Protein AF-A0A7J9ZCS3-F1 (afdb_monomer_lite)

Secondary structure (DSSP, 8-state):
--HHHHHHTGGGHHHHHHHHHHHHHHHHHHHHHT-HHHHHHHHHHHHHHHHTTSS-HHHHHHHHHHHHHHH--

Sequence (73 aa):
MGLFTGLLTLPLAPVRATAWIAEVVLEQAEREYYDPAVIRRQLAEVDEARDAGVITEEEAAELEQRLIERLMH

Structure (mmCIF, N/CA/C/O backbone):
data_AF-A0A7J9ZCS3-F1
#
_entry.id   AF-A0A7J9ZCS3-F1
#
loop_
_atom_site.group_PDB
_atom_site.id
_atom_site.type_symbol
_atom_site.label_atom_id
_atom_site.label_alt_id
_atom_site.label_comp_id
_atom_site.label_asym_id
_atom_site.label_entity_id
_atom_site.label_seq_id
_atom_site.pdbx_PDB_ins_code
_atom_site.Cartn_x
_atom_site.Cartn_y
_atom_site.Cartn_z
_atom_site.occupancy
_atom_site.B_iso_or_equiv
_atom_site.auth_seq_id
_atom_site.auth_comp_id
_atom_site.auth_asym_id
_atom_site.auth_atom_id
_atom_site.pdbx_PDB_model_num
ATOM 1 N N . MET A 1 1 ? 24.309 10.174 -27.491 1.00 59.72 1 MET A N 1
ATOM 2 C CA . MET A 1 1 ? 25.285 9.102 -27.190 1.00 59.72 1 MET A CA 1
ATOM 3 C C . MET A 1 1 ? 25.050 7.979 -28.185 1.00 59.72 1 MET A C 1
ATOM 5 O O . MET A 1 1 ? 23.992 7.370 -28.153 1.00 59.72 1 MET A O 1
ATOM 9 N N . GLY A 1 2 ? 25.930 7.868 -29.181 1.00 73.25 2 GLY A N 1
ATOM 10 C CA . GLY A 1 2 ? 25.644 7.223 -30.468 1.00 73.25 2 GLY A CA 1
ATOM 11 C C . GLY A 1 2 ? 25.762 5.697 -30.491 1.00 73.25 2 GLY A C 1
ATOM 12 O O . GLY A 1 2 ? 26.230 5.072 -29.543 1.00 73.25 2 GLY A O 1
ATOM 13 N N . LEU A 1 3 ? 25.371 5.127 -31.636 1.00 82.44 3 LEU A N 1
ATOM 14 C CA . LEU A 1 3 ? 25.345 3.692 -31.963 1.00 82.44 3 LEU A CA 1
ATOM 15 C C . LEU A 1 3 ? 26.591 2.909 -31.509 1.00 82.44 3 LEU A C 1
ATOM 17 O O . LEU A 1 3 ? 26.467 1.771 -31.067 1.00 82.44 3 LEU A O 1
ATOM 21 N N . PHE A 1 4 ? 27.776 3.527 -31.545 1.00 87.19 4 PHE A N 1
ATOM 22 C CA . PHE A 1 4 ? 29.025 2.913 -31.086 1.00 87.19 4 PHE A CA 1
ATOM 23 C C . PHE A 1 4 ? 29.012 2.541 -29.594 1.00 87.19 4 PHE A C 1
ATOM 25 O O . PHE A 1 4 ? 29.433 1.445 -29.232 1.00 87.19 4 PHE A O 1
ATOM 32 N N . THR A 1 5 ? 28.479 3.401 -28.720 1.00 81.69 5 THR A N 1
ATOM 33 C CA . THR A 1 5 ? 28.345 3.096 -27.285 1.00 81.69 5 THR A CA 1
ATOM 34 C C . THR A 1 5 ? 27.298 2.001 -27.048 1.00 81.69 5 THR A C 1
ATOM 36 O O . THR A 1 5 ? 27.475 1.156 -26.172 1.00 81.69 5 THR A O 1
ATOM 39 N N . GLY A 1 6 ? 26.235 1.967 -27.859 1.00 80.06 6 GLY A N 1
ATOM 40 C CA . GLY A 1 6 ? 25.233 0.897 -27.832 1.00 80.06 6 GLY A CA 1
ATOM 41 C C . GLY A 1 6 ? 25.829 -0.468 -28.190 1.00 80.06 6 GLY A C 1
ATOM 42 O O . GLY A 1 6 ? 25.614 -1.430 -27.461 1.00 80.06 6 GLY A O 1
ATOM 43 N N . LEU A 1 7 ? 26.654 -0.539 -29.243 1.00 85.19 7 LEU A N 1
ATOM 44 C CA . LEU A 1 7 ? 27.312 -1.783 -29.664 1.00 85.19 7 LEU A CA 1
ATOM 45 C C . LEU A 1 7 ? 28.282 -2.320 -28.603 1.00 85.19 7 LEU A C 1
ATOM 47 O O . LEU A 1 7 ? 28.256 -3.505 -28.287 1.00 85.19 7 LEU A O 1
ATOM 51 N N . LEU A 1 8 ? 29.108 -1.446 -28.018 1.00 90.50 8 LEU A N 1
ATOM 52 C CA . LEU A 1 8 ? 30.066 -1.833 -26.974 1.00 90.50 8 LEU A CA 1
ATOM 53 C C . LEU A 1 8 ? 29.383 -2.319 -25.694 1.00 90.50 8 LEU A C 1
ATOM 55 O O . LEU A 1 8 ? 29.967 -3.071 -24.919 1.00 90.50 8 LEU A O 1
ATOM 59 N N . THR A 1 9 ? 28.140 -1.899 -25.470 1.00 88.75 9 THR A N 1
ATOM 60 C CA . THR A 1 9 ? 27.375 -2.268 -24.284 1.00 88.75 9 THR A CA 1
ATOM 61 C C . THR A 1 9 ? 26.289 -3.309 -24.547 1.00 88.75 9 THR A C 1
ATOM 63 O O . THR A 1 9 ? 25.537 -3.622 -23.621 1.00 88.75 9 THR A O 1
ATOM 66 N N . LEU A 1 10 ? 26.232 -3.890 -25.752 1.00 89.81 10 LEU A N 1
ATOM 67 C CA . LEU A 1 10 ? 25.297 -4.964 -26.106 1.00 89.81 10 LEU A CA 1
ATOM 68 C C . LEU A 1 10 ? 25.342 -6.160 -25.141 1.00 89.81 10 LEU A C 1
ATOM 70 O O . LEU A 1 10 ? 24.268 -6.616 -24.755 1.00 89.81 10 LEU A O 1
ATOM 74 N N . PRO A 1 11 ? 26.511 -6.640 -24.665 1.00 93.00 11 PRO A N 1
ATOM 75 C CA . PRO A 1 11 ? 26.545 -7.725 -23.680 1.00 93.00 11 PRO A CA 1
ATOM 76 C C . PRO A 1 11 ? 25.854 -7.381 -22.349 1.00 93.00 11 PRO A C 1
ATOM 78 O O . PRO A 1 11 ? 25.386 -8.272 -21.652 1.00 93.00 11 PRO A O 1
ATOM 81 N N . LEU A 1 12 ? 25.750 -6.089 -22.007 1.00 92.38 12 LEU A N 1
ATOM 82 C CA . LEU A 1 12 ? 25.041 -5.585 -20.822 1.00 92.38 12 LEU A CA 1
ATOM 83 C C . LEU A 1 12 ? 23.554 -5.290 -21.092 1.00 92.38 12 LEU A C 1
ATOM 85 O O . LEU A 1 12 ? 22.847 -4.841 -20.191 1.00 92.38 12 LEU A O 1
ATOM 89 N N . ALA A 1 13 ? 23.057 -5.514 -22.313 1.00 90.00 13 ALA A N 1
ATOM 90 C CA . ALA A 1 13 ? 21.647 -5.315 -22.645 1.00 90.00 13 ALA A CA 1
ATOM 91 C C . ALA A 1 13 ? 20.680 -6.114 -21.747 1.00 90.00 13 ALA A C 1
ATOM 93 O O . ALA A 1 13 ? 19.685 -5.519 -21.337 1.00 90.00 13 ALA A O 1
ATOM 94 N N . PRO A 1 14 ? 20.959 -7.377 -21.348 1.00 91.19 14 PRO A N 1
ATOM 95 C CA . PRO A 1 14 ? 20.077 -8.110 -20.438 1.00 91.19 14 PRO A CA 1
ATOM 96 C C . PRO A 1 14 ? 19.892 -7.414 -19.086 1.00 91.19 14 PRO A C 1
ATOM 98 O O . PRO A 1 14 ? 18.771 -7.316 -18.605 1.00 91.19 14 PRO A O 1
ATOM 101 N N . VAL A 1 15 ? 20.966 -6.856 -18.514 1.00 95.50 15 VAL A N 1
ATOM 102 C CA . VAL A 1 15 ? 20.912 -6.137 -17.228 1.00 95.50 15 VAL A CA 1
ATOM 103 C C . VAL A 1 15 ? 20.071 -4.863 -17.343 1.00 95.50 15 VAL A C 1
ATOM 105 O O . VAL A 1 15 ? 19.281 -4.548 -16.454 1.00 95.50 15 VAL A O 1
ATOM 108 N N . ARG A 1 16 ? 20.192 -4.137 -18.463 1.00 90.44 16 ARG A N 1
ATOM 109 C CA . ARG A 1 16 ? 19.346 -2.960 -18.724 1.00 90.44 16 ARG A CA 1
ATOM 110 C C . ARG A 1 16 ? 17.883 -3.341 -18.893 1.00 90.44 16 ARG A C 1
ATOM 112 O O . ARG A 1 16 ? 17.022 -2.646 -18.373 1.00 90.44 16 ARG A O 1
ATOM 119 N N . ALA A 1 17 ? 17.614 -4.443 -19.588 1.00 92.69 17 ALA A N 1
ATOM 120 C CA . ALA A 1 17 ? 16.257 -4.939 -19.764 1.00 92.69 17 ALA A CA 1
ATOM 121 C C . ALA A 1 17 ? 15.626 -5.327 -18.420 1.00 92.69 17 ALA A C 1
ATOM 123 O O . ALA A 1 17 ? 14.494 -4.944 -18.150 1.00 92.69 17 ALA A O 1
ATOM 124 N N . THR A 1 18 ? 16.360 -6.019 -17.544 1.00 95.88 18 THR A N 1
ATOM 125 C CA . THR A 1 18 ? 15.858 -6.372 -16.207 1.00 95.88 18 THR A CA 1
ATOM 126 C C . THR A 1 18 ? 15.626 -5.146 -15.330 1.00 95.88 18 THR A C 1
ATOM 128 O O . THR A 1 18 ? 14.627 -5.103 -14.621 1.00 95.88 18 THR A O 1
ATOM 131 N N . ALA A 1 19 ? 16.507 -4.142 -15.399 1.00 95.50 19 ALA A N 1
ATOM 132 C CA . ALA A 1 19 ? 16.327 -2.891 -14.665 1.00 95.50 19 ALA A CA 1
ATOM 133 C C . ALA A 1 19 ? 15.066 -2.149 -15.134 1.00 95.50 19 ALA A C 1
ATOM 135 O O . ALA A 1 19 ? 14.240 -1.776 -14.312 1.00 95.50 19 ALA A O 1
ATOM 136 N N . TRP A 1 20 ? 14.864 -2.048 -16.450 1.00 94.94 20 TRP A N 1
ATOM 137 C CA . TRP A 1 20 ? 13.659 -1.452 -17.024 1.00 94.94 20 TRP A CA 1
ATOM 138 C C . TRP A 1 20 ? 12.376 -2.190 -16.606 1.00 94.94 20 TRP A C 1
ATOM 140 O O . TRP A 1 20 ? 11.385 -1.558 -16.258 1.00 94.94 20 TRP A O 1
ATOM 150 N N . ILE A 1 21 ? 12.382 -3.530 -16.577 1.00 97.56 21 ILE A N 1
ATOM 151 C CA . ILE A 1 21 ? 11.229 -4.301 -16.079 1.00 97.56 21 ILE A CA 1
ATOM 152 C C . ILE A 1 21 ? 10.963 -3.983 -14.605 1.00 97.56 21 ILE A C 1
ATOM 154 O O . ILE A 1 21 ? 9.810 -3.803 -14.224 1.00 97.56 21 ILE A O 1
ATOM 158 N N . ALA A 1 22 ? 12.009 -3.915 -13.779 1.00 97.44 22 ALA A N 1
ATOM 159 C CA . ALA A 1 22 ? 11.864 -3.587 -12.365 1.00 97.44 22 ALA A CA 1
ATOM 160 C C . ALA A 1 22 ? 11.270 -2.185 -12.162 1.00 97.44 22 ALA A C 1
ATOM 162 O O . ALA A 1 22 ? 10.399 -2.029 -11.312 1.00 97.44 22 ALA A O 1
ATOM 163 N N . GLU A 1 23 ? 11.677 -1.202 -12.968 1.00 96.25 23 GLU A N 1
ATOM 164 C CA . GLU A 1 23 ? 11.091 0.145 -12.974 1.00 96.25 23 GLU A CA 1
ATOM 165 C C . GLU A 1 23 ? 9.599 0.103 -13.325 1.00 96.25 23 GLU A C 1
ATOM 167 O O . GLU A 1 23 ? 8.783 0.642 -12.588 1.00 96.25 23 GLU A O 1
ATOM 172 N N . VAL A 1 24 ? 9.214 -0.612 -14.386 1.00 97.44 24 VAL A N 1
ATOM 173 C CA . VAL A 1 24 ? 7.798 -0.746 -14.773 1.00 97.44 24 VAL A CA 1
ATOM 174 C C . VAL A 1 24 ? 6.974 -1.409 -13.670 1.00 97.44 24 VAL A C 1
ATOM 176 O O . VAL A 1 24 ? 5.865 -0.965 -13.374 1.00 97.44 24 VAL A O 1
ATOM 179 N N . VAL A 1 25 ? 7.496 -2.474 -13.056 1.00 97.81 25 VAL A N 1
ATOM 180 C CA . VAL A 1 25 ? 6.826 -3.155 -11.940 1.00 97.81 25 VAL A CA 1
ATOM 181 C C . VAL A 1 25 ? 6.686 -2.218 -10.745 1.00 97.81 25 VAL A C 1
ATOM 183 O O . VAL A 1 25 ? 5.608 -2.168 -10.160 1.00 97.81 25 VAL A O 1
ATOM 186 N N . LEU A 1 26 ? 7.735 -1.464 -10.410 1.00 96.94 26 LEU A N 1
ATOM 187 C CA . LEU A 1 26 ? 7.702 -0.474 -9.337 1.00 96.94 26 LEU A CA 1
ATOM 188 C C . LEU A 1 26 ? 6.630 0.585 -9.604 1.00 96.94 26 LEU A C 1
ATOM 190 O O . LEU A 1 26 ? 5.789 0.811 -8.744 1.00 96.94 26 LEU A O 1
ATOM 194 N N . GLU A 1 27 ? 6.590 1.155 -10.808 1.00 96.19 27 GLU A N 1
ATOM 195 C CA . GLU A 1 27 ? 5.582 2.151 -11.182 1.00 96.19 27 GLU A CA 1
ATOM 196 C C . GLU A 1 27 ? 4.151 1.611 -11.055 1.00 96.19 27 GLU A C 1
ATOM 198 O O . GLU A 1 27 ? 3.256 2.325 -10.603 1.00 96.19 27 GLU A O 1
ATOM 203 N N . GLN A 1 28 ? 3.900 0.360 -11.461 1.00 96.25 28 GLN A N 1
ATOM 204 C CA . GLN A 1 28 ? 2.567 -0.233 -11.310 1.00 96.25 28 GLN A CA 1
ATOM 205 C C . GLN A 1 28 ? 2.238 -0.535 -9.847 1.00 96.25 28 GLN A C 1
ATOM 207 O O . GLN A 1 28 ? 1.116 -0.278 -9.417 1.00 96.25 28 GLN A O 1
ATOM 212 N N . ALA A 1 29 ? 3.209 -1.033 -9.081 1.00 95.94 29 ALA A N 1
ATOM 213 C CA . ALA A 1 29 ? 3.039 -1.289 -7.658 1.00 95.94 29 ALA A CA 1
ATOM 214 C C . ALA A 1 29 ? 2.739 0.006 -6.896 1.00 95.94 29 ALA A C 1
ATOM 216 O O . ALA A 1 29 ? 1.839 0.019 -6.067 1.00 95.94 29 ALA A O 1
ATOM 217 N N . GLU A 1 30 ? 3.429 1.105 -7.204 1.00 95.25 30 GLU A N 1
ATOM 218 C CA . GLU A 1 30 ? 3.152 2.419 -6.622 1.00 95.25 30 GLU A CA 1
ATOM 219 C C . GLU A 1 30 ? 1.756 2.914 -7.004 1.00 95.25 30 GLU A C 1
ATOM 221 O O . GLU A 1 30 ? 1.010 3.349 -6.131 1.00 95.25 30 GLU A O 1
ATOM 226 N N . ARG A 1 31 ? 1.354 2.790 -8.276 1.00 93.00 31 ARG A N 1
ATOM 227 C CA . ARG A 1 31 ? -0.002 3.169 -8.706 1.00 93.00 31 ARG A CA 1
ATOM 228 C C . ARG A 1 31 ? -1.084 2.428 -7.939 1.00 93.00 31 ARG A C 1
ATOM 230 O O . ARG A 1 31 ? -2.042 3.060 -7.519 1.00 93.00 31 ARG A O 1
ATOM 237 N N . GLU A 1 32 ? -0.944 1.117 -7.775 1.00 93.94 32 GLU A N 1
ATOM 238 C CA . GLU A 1 32 ? -1.919 0.312 -7.039 1.00 93.94 32 GLU A CA 1
ATOM 239 C C . GLU A 1 32 ? -1.864 0.593 -5.535 1.00 93.94 32 GLU A C 1
ATOM 241 O O . GLU A 1 32 ? -2.902 0.723 -4.887 1.00 93.94 32 GLU A O 1
ATOM 246 N N . TYR A 1 33 ? -0.660 0.730 -4.977 1.00 94.81 33 TYR A N 1
ATOM 247 C CA . TYR A 1 33 ? -0.461 1.002 -3.561 1.00 94.81 33 TYR A CA 1
ATOM 248 C C . TYR A 1 33 ? -1.071 2.351 -3.168 1.00 94.81 33 TYR A C 1
ATOM 250 O O . TYR A 1 33 ? -1.781 2.413 -2.174 1.00 94.81 33 TYR A O 1
ATOM 258 N N . TYR A 1 34 ? -0.871 3.408 -3.953 1.00 95.31 34 TYR A N 1
ATOM 259 C CA . TYR A 1 34 ? -1.420 4.740 -3.677 1.00 95.31 34 TYR A CA 1
ATOM 260 C C . TYR A 1 34 ? -2.823 4.975 -4.273 1.00 95.31 34 TYR A C 1
ATOM 262 O O . TYR A 1 34 ? -3.346 6.083 -4.171 1.00 95.31 34 TYR A O 1
ATOM 270 N N . ASP A 1 35 ? -3.473 3.965 -4.868 1.00 96.69 35 ASP A N 1
ATOM 271 C CA . ASP A 1 35 ? -4.816 4.118 -5.444 1.00 96.69 35 ASP A CA 1
ATOM 272 C C . ASP A 1 35 ? -5.858 4.423 -4.341 1.00 96.69 35 ASP A C 1
ATOM 274 O O . ASP A 1 35 ? -6.100 3.589 -3.453 1.00 96.69 35 ASP A O 1
ATOM 278 N N . PRO A 1 36 ? -6.554 5.578 -4.396 1.00 96.12 36 PRO A N 1
ATOM 279 C CA . PRO A 1 36 ? -7.570 5.934 -3.412 1.00 96.12 36 PRO A CA 1
ATOM 280 C C . PRO A 1 36 ? -8.721 4.929 -3.295 1.00 96.12 36 PRO A C 1
ATOM 282 O O . PRO A 1 36 ? -9.296 4.782 -2.216 1.00 96.12 36 PRO A O 1
ATOM 285 N N . ALA A 1 37 ? -9.095 4.244 -4.378 1.00 97.00 37 ALA A N 1
ATOM 286 C CA . ALA A 1 37 ? -10.146 3.232 -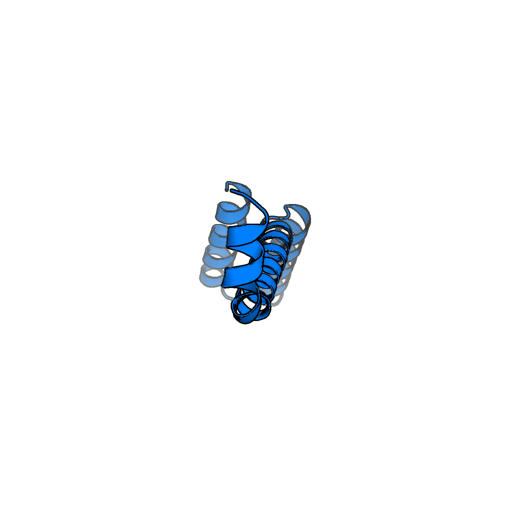4.362 1.00 97.00 37 ALA A CA 1
ATOM 287 C C . ALA A 1 37 ? -9.695 1.966 -3.619 1.00 97.00 37 ALA A C 1
ATOM 289 O O . ALA A 1 37 ? -10.471 1.401 -2.847 1.00 97.00 37 ALA A O 1
ATOM 290 N N . VAL A 1 38 ? -8.435 1.556 -3.800 1.00 96.50 38 VAL A N 1
ATOM 291 C CA . VAL A 1 38 ? -7.834 0.436 -3.061 1.00 96.50 38 VAL A CA 1
ATOM 292 C C . VAL A 1 38 ? -7.741 0.773 -1.577 1.00 96.50 38 VAL A C 1
ATOM 294 O O . VAL A 1 38 ? -8.146 -0.038 -0.747 1.00 96.50 38 VAL A O 1
ATOM 297 N N . ILE A 1 39 ? -7.294 1.985 -1.234 1.00 97.31 39 ILE A N 1
ATOM 298 C CA . ILE A 1 39 ? -7.214 2.434 0.161 1.00 97.31 39 ILE A CA 1
ATOM 299 C C . ILE A 1 39 ? -8.592 2.433 0.829 1.00 97.31 39 ILE A C 1
ATOM 301 O O . ILE A 1 39 ? -8.740 1.901 1.924 1.00 97.31 39 ILE A O 1
ATOM 305 N N . ARG A 1 40 ? -9.617 2.983 0.168 1.00 96.75 40 ARG A N 1
ATOM 306 C CA . ARG A 1 40 ? -10.991 2.998 0.699 1.00 96.75 40 ARG A CA 1
ATOM 307 C C . ARG A 1 40 ? -11.535 1.594 0.942 1.00 96.75 40 ARG A C 1
ATOM 309 O O . ARG A 1 40 ? -12.225 1.387 1.932 1.00 96.75 40 ARG A O 1
ATOM 316 N N . ARG A 1 41 ? -11.223 0.639 0.060 1.00 97.75 41 ARG A N 1
ATOM 317 C CA . ARG A 1 41 ? -11.598 -0.766 0.257 1.00 97.75 41 ARG A CA 1
ATOM 318 C C . ARG A 1 41 ? -10.901 -1.361 1.480 1.00 97.75 41 ARG A C 1
ATOM 320 O O . ARG A 1 41 ? -11.563 -1.986 2.291 1.00 97.75 41 ARG A O 1
ATOM 327 N N . GLN A 1 42 ? -9.602 -1.116 1.639 1.00 97.94 42 GLN A N 1
ATOM 328 C CA . GLN A 1 42 ? -8.848 -1.598 2.799 1.00 97.94 42 GLN A CA 1
ATOM 329 C C . GLN A 1 42 ? -9.333 -0.983 4.116 1.00 97.94 42 GLN A C 1
ATOM 331 O O . GLN A 1 42 ? -9.383 -1.683 5.116 1.00 97.94 42 GLN A O 1
ATOM 336 N N . LEU A 1 43 ? -9.745 0.288 4.123 1.00 98.19 43 LEU A N 1
ATOM 337 C CA . LEU A 1 43 ? -10.388 0.893 5.295 1.00 98.19 43 LEU A CA 1
ATOM 338 C C . LEU A 1 43 ? -11.689 0.161 5.663 1.00 98.19 43 LEU A C 1
ATOM 340 O O . LEU A 1 43 ? -11.886 -0.168 6.824 1.00 98.19 43 LEU A O 1
ATOM 344 N N . ALA A 1 44 ? -12.524 -0.180 4.676 1.00 98.31 44 ALA A N 1
ATOM 345 C CA . ALA A 1 44 ? -13.734 -0.967 4.924 1.00 98.31 44 ALA A CA 1
ATOM 346 C C . ALA A 1 44 ? -13.433 -2.391 5.438 1.00 98.31 44 ALA A C 1
ATOM 348 O O . ALA A 1 44 ? -14.177 -2.915 6.259 1.00 98.31 44 ALA A O 1
ATOM 349 N N . GLU A 1 45 ? -12.337 -3.010 4.987 1.00 98.44 45 GLU A N 1
ATOM 350 C CA . GLU A 1 45 ? -11.873 -4.306 5.508 1.00 98.44 45 GLU A CA 1
ATOM 351 C C . GLU A 1 45 ? -11.423 -4.199 6.980 1.00 98.44 45 GLU A C 1
ATOM 353 O O . GLU A 1 45 ? -11.671 -5.112 7.768 1.00 98.44 45 GLU A O 1
ATOM 358 N N . VAL A 1 46 ? -10.789 -3.085 7.371 1.00 98.44 46 VAL A N 1
ATOM 359 C CA . VAL A 1 46 ? -10.415 -2.810 8.771 1.00 98.44 46 VAL A CA 1
ATOM 360 C C . VAL A 1 46 ? -11.659 -2.604 9.637 1.00 98.44 46 VAL A C 1
ATOM 362 O O . VAL A 1 46 ? -11.742 -3.196 10.713 1.00 98.44 46 VAL A O 1
ATOM 365 N N . ASP A 1 47 ? -12.643 -1.843 9.150 1.00 98.25 47 ASP A N 1
ATOM 366 C CA . ASP A 1 47 ? -13.936 -1.659 9.821 1.00 98.25 47 ASP A CA 1
ATOM 367 C C . ASP A 1 47 ? -14.634 -3.000 10.075 1.00 98.25 47 ASP A C 1
ATOM 369 O O . ASP A 1 47 ? -15.021 -3.299 11.205 1.00 98.25 47 ASP A O 1
ATOM 373 N N . GLU A 1 48 ? -14.732 -3.849 9.049 1.00 98.50 48 GLU A N 1
ATOM 374 C CA . GLU A 1 48 ? -15.343 -5.175 9.167 1.00 98.50 48 GLU A CA 1
ATOM 375 C C . GLU A 1 48 ? -14.591 -6.063 10.171 1.00 98.50 48 GLU A C 1
ATOM 377 O O . GLU A 1 48 ? -15.209 -6.754 10.983 1.00 98.50 48 GLU A O 1
ATOM 382 N N . ALA A 1 49 ? -13.255 -6.030 10.162 1.00 98.38 49 ALA A N 1
ATOM 383 C CA . ALA A 1 49 ? -12.437 -6.794 11.098 1.00 98.38 49 ALA A CA 1
ATOM 384 C C . ALA A 1 49 ? -12.603 -6.320 12.553 1.00 98.38 49 ALA A C 1
ATOM 386 O O . ALA A 1 49 ? -12.632 -7.156 13.464 1.00 98.38 49 ALA A O 1
ATOM 387 N N . ARG A 1 50 ? -12.730 -5.004 12.777 1.00 98.31 50 ARG A N 1
ATOM 388 C CA . ARG A 1 50 ? -13.029 -4.413 14.089 1.00 98.31 50 ARG A CA 1
ATOM 389 C 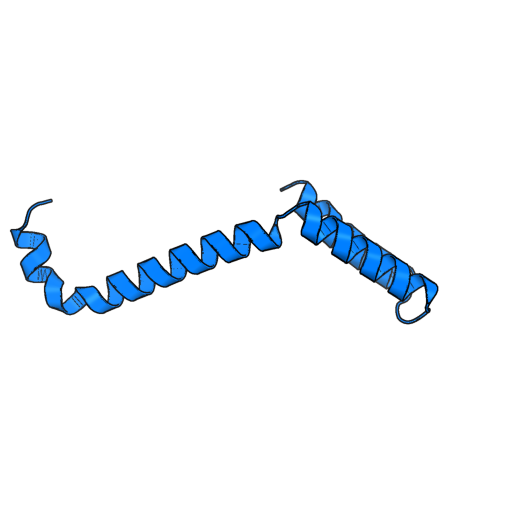C . ARG A 1 50 ? -14.418 -4.827 14.567 1.00 98.31 50 ARG A C 1
ATOM 391 O O . ARG A 1 50 ? -14.547 -5.319 15.686 1.00 98.31 50 ARG A O 1
ATOM 398 N N . ASP A 1 51 ? -15.434 -4.709 13.715 1.00 98.12 51 ASP A N 1
ATOM 399 C CA . ASP A 1 51 ? -16.817 -5.083 14.039 1.00 98.12 51 ASP A CA 1
ATOM 400 C C . ASP A 1 51 ? -16.953 -6.581 14.351 1.00 98.12 51 ASP A C 1
ATOM 402 O O . ASP A 1 51 ? -17.714 -6.984 15.235 1.00 98.12 51 ASP A O 1
ATOM 406 N N . ALA A 1 52 ? -16.174 -7.420 13.664 1.00 98.19 52 ALA A N 1
ATOM 407 C CA . ALA A 1 52 ? -16.086 -8.852 13.928 1.00 98.19 52 ALA A CA 1
ATOM 408 C C . ALA A 1 52 ? -15.261 -9.203 15.185 1.00 98.19 52 ALA A C 1
ATOM 410 O O . ALA A 1 52 ? -15.224 -10.371 15.580 1.00 98.19 52 ALA A O 1
ATOM 411 N N . GLY A 1 53 ? -14.590 -8.228 15.810 1.00 97.94 53 GLY A N 1
ATOM 412 C CA . GLY A 1 53 ? -13.710 -8.430 16.963 1.00 97.94 53 GLY A CA 1
ATOM 413 C C . GLY A 1 53 ? -12.434 -9.218 16.645 1.00 97.94 53 GLY A C 1
ATOM 414 O O . GLY A 1 53 ? -11.848 -9.817 17.546 1.00 97.94 53 GLY A O 1
ATOM 415 N N . VAL A 1 54 ? -12.024 -9.265 15.372 1.00 98.56 54 VAL A N 1
ATOM 416 C CA . VAL A 1 54 ? -10.794 -9.937 14.911 1.00 98.56 54 VAL A CA 1
ATOM 417 C C . VAL A 1 54 ? -9.556 -9.118 15.271 1.00 98.56 54 VAL A C 1
ATOM 419 O O . VAL A 1 54 ? -8.501 -9.690 15.540 1.00 98.56 54 VAL A O 1
ATOM 422 N N . ILE A 1 55 ? -9.702 -7.794 15.296 1.00 98.44 55 ILE A N 1
ATOM 423 C CA . ILE A 1 55 ? -8.685 -6.834 15.724 1.00 98.44 55 ILE A CA 1
ATOM 424 C C . ILE A 1 55 ? -9.242 -5.957 16.845 1.00 98.44 55 ILE A C 1
ATOM 426 O O . ILE A 1 55 ? -10.451 -5.744 16.956 1.00 98.44 55 ILE A O 1
ATOM 430 N N . THR A 1 56 ? -8.352 -5.459 17.690 1.00 98.44 56 THR A N 1
ATOM 431 C CA . THR A 1 56 ? -8.677 -4.500 18.747 1.00 98.44 56 THR A CA 1
ATOM 432 C C . THR A 1 56 ? -8.867 -3.089 18.189 1.00 98.44 56 THR A C 1
ATOM 434 O O . THR A 1 56 ? -8.442 -2.783 17.076 1.00 98.44 56 THR A O 1
ATOM 437 N N . GLU A 1 57 ? -9.471 -2.206 18.988 1.00 97.75 57 GLU A N 1
ATOM 438 C CA . GLU A 1 57 ? -9.629 -0.789 18.627 1.00 97.75 57 GLU A CA 1
ATOM 439 C C . GLU A 1 57 ? -8.281 -0.109 18.348 1.00 97.75 57 GLU A C 1
ATOM 441 O O . GLU A 1 57 ? -8.147 0.637 17.384 1.00 97.75 57 GLU A O 1
ATOM 446 N N . GLU A 1 58 ? -7.268 -0.405 19.168 1.00 98.19 58 GLU A N 1
ATOM 447 C CA . GLU A 1 58 ? -5.930 0.173 19.018 1.00 98.19 58 GLU A CA 1
ATOM 448 C C . GLU A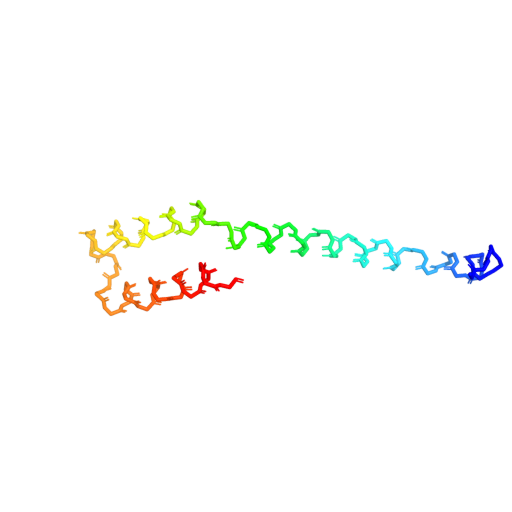 1 58 ? -5.273 -0.294 17.706 1.00 98.19 58 GLU A C 1
ATOM 450 O O . GLU A 1 58 ? -4.730 0.512 16.953 1.00 98.19 58 GLU A O 1
ATOM 455 N N . GLU A 1 59 ? -5.385 -1.588 17.382 1.00 98.38 59 GLU A N 1
ATOM 456 C CA . GLU A 1 59 ? -4.871 -2.153 16.125 1.00 98.38 59 GLU A CA 1
ATOM 457 C C . GLU A 1 59 ? -5.591 -1.578 14.898 1.00 98.38 59 GLU A C 1
ATOM 459 O O . GLU A 1 59 ? -4.945 -1.282 13.888 1.00 98.38 59 GLU A O 1
ATOM 464 N N . ALA A 1 60 ? -6.913 -1.399 14.980 1.00 98.44 60 ALA A N 1
ATOM 465 C CA . ALA A 1 60 ? -7.702 -0.765 13.930 1.00 98.44 60 ALA A CA 1
ATOM 466 C C . ALA A 1 60 ? -7.248 0.683 13.701 1.00 98.44 60 ALA A C 1
ATOM 468 O O . ALA A 1 60 ? -6.939 1.049 12.567 1.00 98.44 60 ALA A O 1
ATOM 469 N N . ALA A 1 61 ? -7.102 1.473 14.769 1.00 98.25 61 ALA A N 1
ATOM 470 C CA . ALA A 1 61 ? -6.651 2.860 14.688 1.00 98.25 61 ALA A CA 1
ATOM 471 C C . ALA A 1 61 ? -5.253 2.986 14.054 1.00 98.25 61 ALA A C 1
ATOM 473 O O . ALA A 1 61 ? -5.025 3.850 13.205 1.00 98.25 61 ALA A O 1
ATOM 474 N N . GLU A 1 62 ? -4.315 2.100 14.403 1.00 98.25 62 GLU A N 1
ATOM 475 C CA . GLU A 1 62 ? -2.987 2.074 13.782 1.00 98.25 62 GLU A CA 1
ATOM 476 C C . GLU A 1 62 ? -3.032 1.721 12.286 1.00 98.25 62 GLU A C 1
ATOM 478 O O . GLU A 1 62 ? -2.285 2.291 11.485 1.00 98.25 62 GLU A O 1
ATOM 483 N N . LEU A 1 63 ? -3.875 0.761 11.893 1.00 98.19 63 LEU A N 1
ATOM 484 C CA . LEU A 1 63 ? -4.061 0.366 10.495 1.00 98.19 63 LEU A CA 1
ATOM 485 C C . LEU A 1 63 ? -4.690 1.497 9.676 1.00 98.19 63 LEU A C 1
ATOM 487 O O . LEU A 1 63 ? -4.171 1.842 8.612 1.00 98.19 63 LEU A O 1
ATOM 491 N N . GLU A 1 64 ? -5.767 2.092 10.183 1.00 98.25 64 GLU A N 1
ATOM 492 C CA . GLU A 1 64 ? -6.460 3.225 9.570 1.00 98.25 64 GLU A CA 1
ATOM 493 C C . GLU A 1 64 ? -5.518 4.415 9.387 1.00 98.25 64 GLU A C 1
ATOM 495 O O . GLU A 1 64 ? -5.449 4.969 8.291 1.00 98.25 64 GLU A O 1
ATOM 500 N N . GLN A 1 65 ? -4.730 4.763 10.409 1.00 97.94 65 GLN A N 1
ATOM 501 C CA . GLN A 1 65 ? -3.762 5.857 10.334 1.00 97.94 65 GLN A CA 1
ATOM 502 C C . GLN A 1 65 ? -2.758 5.642 9.194 1.00 97.94 65 GLN A C 1
ATOM 504 O O . GLN A 1 65 ? -2.556 6.543 8.379 1.00 97.94 65 GLN A O 1
ATOM 509 N N . ARG A 1 66 ? -2.184 4.436 9.066 1.00 97.25 66 ARG A N 1
ATOM 510 C CA . ARG A 1 66 ? -1.258 4.111 7.963 1.00 97.25 66 ARG A CA 1
ATOM 511 C C . ARG A 1 66 ? -1.922 4.220 6.589 1.00 97.25 66 ARG A C 1
ATOM 513 O O . ARG A 1 66 ? -1.302 4.682 5.632 1.00 97.25 66 ARG A O 1
ATOM 520 N N . LEU A 1 67 ? -3.178 3.790 6.473 1.00 97.38 67 LEU A N 1
ATOM 521 C CA . LEU A 1 67 ? -3.945 3.872 5.229 1.00 97.38 67 LEU A CA 1
ATOM 522 C C . LEU A 1 67 ? -4.288 5.325 4.867 1.00 97.38 67 LEU A C 1
ATOM 524 O O . LEU A 1 67 ? -4.184 5.707 3.702 1.00 97.38 67 LEU A O 1
ATOM 528 N N . ILE A 1 68 ? -4.648 6.149 5.853 1.00 96.38 68 ILE A N 1
ATOM 529 C CA . ILE A 1 68 ? -4.947 7.575 5.675 1.00 96.38 68 ILE A CA 1
ATOM 530 C C . ILE A 1 68 ? -3.684 8.356 5.302 1.00 96.38 68 ILE A C 1
ATOM 532 O O . ILE A 1 68 ? -3.732 9.187 4.398 1.00 96.38 68 ILE A O 1
ATOM 536 N N . GLU A 1 69 ? -2.543 8.069 5.927 1.00 96.00 69 GLU A N 1
ATOM 537 C CA . GLU A 1 69 ? -1.250 8.653 5.546 1.00 96.00 69 GLU A CA 1
ATOM 538 C C . GLU A 1 69 ? -0.926 8.392 4.072 1.00 96.00 69 GLU A C 1
ATOM 540 O O . GLU A 1 69 ? -0.485 9.298 3.365 1.00 96.00 69 GLU A O 1
ATOM 545 N N . ARG A 1 70 ? -1.243 7.193 3.572 1.00 94.38 70 ARG A N 1
ATOM 546 C CA . ARG A 1 70 ? -1.073 6.838 2.159 1.00 94.38 70 ARG A 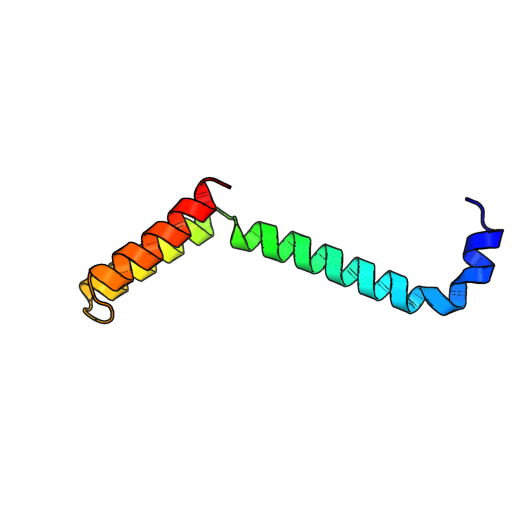CA 1
ATOM 547 C C . ARG A 1 70 ? -1.990 7.618 1.208 1.00 94.38 70 ARG A C 1
ATOM 549 O O . ARG A 1 70 ? -1.611 7.809 0.063 1.00 94.38 70 ARG A O 1
ATOM 556 N N . LEU A 1 71 ? -3.163 8.086 1.647 1.00 91.88 71 LEU A N 1
ATOM 557 C CA . LEU A 1 71 ? -4.047 8.946 0.832 1.00 91.88 71 LEU A CA 1
ATOM 558 C C . LEU A 1 71 ? -3.523 10.377 0.674 1.00 91.88 71 LEU A C 1
ATOM 560 O O . LEU A 1 71 ? -3.980 11.095 -0.214 1.00 91.88 71 LEU A O 1
ATOM 564 N N . MET A 1 72 ? -2.647 10.816 1.578 1.00 88.94 72 MET A N 1
ATOM 565 C CA . MET A 1 72 ? -2.114 12.180 1.601 1.00 88.94 72 MET A CA 1
ATOM 566 C C . MET A 1 72 ? -0.778 12.322 0.857 1.00 88.94 72 MET A C 1
ATOM 568 O O . MET A 1 72 ? -0.301 13.449 0.706 1.00 88.94 72 MET A O 1
ATOM 572 N N . HIS A 1 73 ? -0.187 11.206 0.425 1.00 77.62 73 HIS A N 1
ATOM 573 C CA . HIS A 1 73 ? 1.058 11.132 -0.341 1.00 77.62 73 HIS A CA 1
ATOM 574 C C . HIS A 1 73 ? 0.797 11.108 -1.848 1.00 77.62 73 HIS A C 1
ATOM 576 O O . HIS A 1 73 ? 1.582 11.770 -2.567 1.00 77.62 73 HIS A O 1
#

Radius of gyration: 21.14 Å; chains: 1; bounding box: 47×22×51 Å

pLDDT: mean 94.11, std 6.65, range [59.72, 98.56]

Foldseek 3Di:
DDPVVVVVCVVVVVVVVVVVVVVVVVVVCLCCQLPPVNLVVVLVVLVVCVVVVVDDPVRSVVSNVVSVVSPVD

=== Featu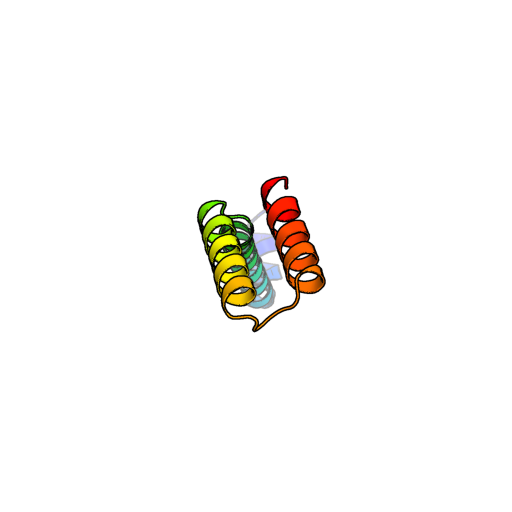re glossary ===
Key to the feature types in this record:

pLDDT. pLDDT is the predicted lDDT-Cα score: AlphaFold's confidence that the local environment of each residue (all inter-atomic distances within 15 Å) is correctly placed. It is a per-residue number between 0 and 100, with higher meaning more reliable.

Radius of gyration, Cα contacts, bounding box. The geometric summary reports three shape descriptors. Rg (radius of gyration) measures how spread out the Cα atoms are about their centre of mass; compact globular proteins have small Rg, elongated or unfolded ones large. Cα contacts (<8 Å, |i−j|>4) count long-range residue pairs in spatial proximity — high for tightly packed folds, near zero for rods or random coil. The bounding-box extents give the protein's footprint along x, y, z in Å.

Backbone torsions (φ/ψ). Backbone dihedral angles. Every residue except chain termini has a φ (preceding-C → N → Cα → C) and a ψ (N → Cα → C → next-N). They are reported in degrees following the IUPAC sign convention. Secondary structure is essentially a statement about which (φ, ψ) basin each residue occupies.

Contact-map, Ramachandran, and PAE plots. Plot images: a contact map (which residues are close in 3D, as an N×N binary image), a Ramachandran scatter (backbone torsion angles, revealing seconda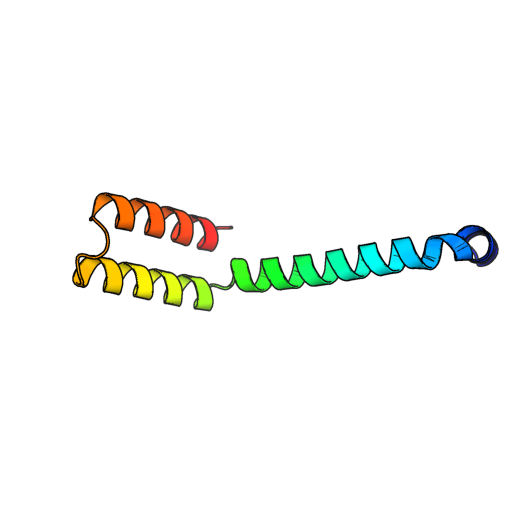ry-structure composition at a glance), and — for AlphaFold structures — a PAE heatmap (pairwise prediction confidence).

Predicted aligned error. Predicted Aligned Error (PAE) is an AlphaFold confidence matrix: entry (i, j) is the expected error in the position of residue j, in ångströms, when the prediction is superimposed on the true structure at residue i. Low PAE within a block of residues means that block is internally rigid and well-predicted; high PAE between two blocks means their relative placement is uncertain even if each block individually is confident.

Secondary structure (3-state, P-SEA). Three-state secondary structure (P-SEA) collapses the eight DSSP classes into helix (a), strand (b), and coil (c). P-SEA assigns these from Cα geometry alone — distances and angles — without requiring backbone oxygens, so it works on any Cα trace.

Solvent-accessible surface area. Solvent-accessible surface area (SASA) is the area in Å² traced out by the centre of a 1.4 Å probe sphere (a water molecule) rolled over the protein's van der Waals surface (Shrake–Rupley / Lee–Richards construction). Buried residues have near-zero SASA; fully exposed residues can exceed 200 Å². The total SASA scales roughly with the number of surface residues.

Foldseek 3Di. The Foldseek 3Di string encodes local tertiary geometry as a 20-letter alphabet — one character per residue — derived from the relative positions of nearby Cα atoms. Unlike the amino-acid sequence, 3Di is a direct function of the 3D structure, so two proteins with the same fold have similar 3Di strings even at low sequence identity.

B-factor. For experimental (PDB) structures, the B-factor (temperature factor) quantifies the positional spread of each atom in the crystal — a combination of thermal vibration and static disorder — in units of Å². High B-factors mark flexible loops or poorly resolved regions; low B-factors mark the rigid, well-ordered core.

mmCIF coordinates. The mmCIF block holds the 3D Cartesian coordinates of each backbone atom (N, Cα, C, O) in ångströms. mmCIF is the PDB's canonical archive format — a tagged-loop text representation of the atomic model.

InterPro / GO / CATH / organism. Functional annotations link the protein to curated databases. InterPro entries identify conserved domains and families by matching the sequence against member-database signatures (Pfam, PROSITE, CDD, …). Gene Ontology (GO) terms describe molecular function, biological process, and cellular component in a controlled vocabulary. CATH places the structure in a hierarchical fold classification (Class/Architecture/Topology/Homologous-superfamily). The organism is the source species.

Rendered structure images. Structure images are PyMOL renders from six orthogonal camera directions. Cartoon representation draws helices as coils and strands as arrows; sticks shows the backbone as bonds; surface shows the solvent-excluded envelope. Rainbow coloring maps sequence position to hue (blue→red, N→C); chain coloring assigns a distinct color per polypeptide.

Sequence. This is the polypeptide sequence — one letter per residue, N-terminus first. Length ranges from a few dozen residues for small domains to over a thousand for large multi-domain proteins.

Secondary structure (8-state, DSSP). The SS8 string is DSSP's per-residue secondary-structure call. α-helix (H) means an i→i+4 H-bond ladder; β-strand (E) means the residue participates in a β-sheet; 3₁₀ (G) and π (I) are tighter and wider helices; T/S are turns/bends; '-' is loop.

Nearest PDB structures. Structural nearest neighbors (via Foldseek easy-search vs the PDB). Reported per hit: target PDB id, E-value, and alignment TM-score. A TM-score above ~0.5 is the conventional threshold for 'same fold'.